Protein AF-A0A506UYC6-F1 (afdb_monomer_lite)

Foldseek 3Di:
DDDDDWDQPDDDDDPVVSVCPTPVNDDDDDADCDDPRNDDPADPDRPPPPPPPPPPVDPVVVVVVVVVVVVVVVVVVVVVVVPD

Sequence (84 aa):
MSGYQHKKGKIKDNALEALLHDSLFKTRVEVNVKGKGSYRRKDKHCKKAGWEASGKADFTTGFLLSSEAIKTAGKSVALFASAY

Radius of gyration: 39.23 Å; chains: 1; bounding box: 49×48×111 Å

InterPro domains:
  IPR005589 Alternative ribosome-rescue factor A [PF03889] (4-45)

Structure (mmCIF, N/CA/C/O backbone):
data_AF-A0A506UYC6-F1
#
_entry.id   AF-A0A506UYC6-F1
#
loop_
_atom_site.group_PDB
_atom_site.id
_atom_site.type_symbol
_atom_site.label_atom_id
_atom_site.label_alt_id
_atom_site.label_comp_id
_atom_site.label_asym_id
_atom_site.label_entity_id
_atom_site.label_seq_id
_atom_site.pdbx_PDB_ins_code
_atom_site.Cartn_x
_atom_site.Cartn_y
_atom_site.Cartn_z
_atom_site.occupancy
_atom_site.B_iso_or_equiv
_atom_site.auth_seq_id
_atom_site.auth_comp_id
_atom_site.auth_asym_id
_atom_site.auth_atom_id
_atom_site.pdbx_PDB_model_num
ATOM 1 N N . MET A 1 1 ? -18.795 -15.810 8.212 1.00 71.62 1 MET A N 1
ATOM 2 C CA . MET A 1 1 ? -17.699 -14.903 7.796 1.00 71.62 1 MET A CA 1
ATOM 3 C C . MET A 1 1 ? -16.622 -14.880 8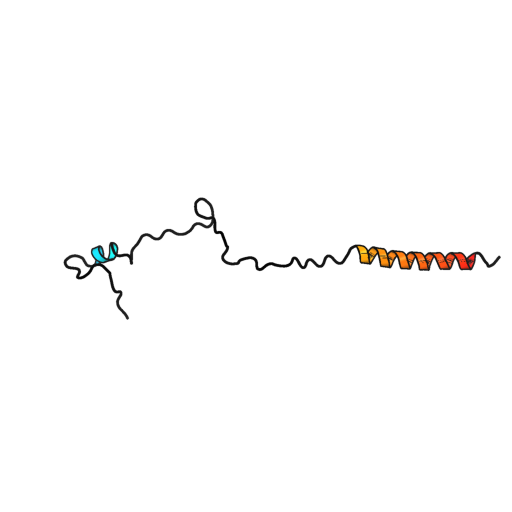.871 1.00 71.62 1 MET A C 1
ATOM 5 O O . MET A 1 1 ? -16.983 -14.800 10.037 1.00 71.62 1 MET A O 1
ATOM 9 N N . SER A 1 2 ? -15.337 -14.921 8.506 1.00 89.56 2 SER A N 1
ATOM 10 C CA . SER A 1 2 ? -14.239 -14.622 9.441 1.00 89.56 2 SER A CA 1
ATOM 11 C C . SER A 1 2 ? -13.981 -13.112 9.501 1.00 89.56 2 SER A C 1
ATOM 13 O O . SER A 1 2 ? -13.997 -12.451 8.462 1.00 89.56 2 SER A O 1
ATOM 15 N N . GLY A 1 3 ? -13.724 -12.569 10.693 1.00 89.69 3 GLY A N 1
ATOM 16 C CA . GLY A 1 3 ? -13.341 -11.165 10.879 1.00 89.69 3 GLY A CA 1
ATOM 17 C C . GLY A 1 3 ? -11.866 -10.900 10.554 1.00 89.69 3 GLY A C 1
ATOM 18 O O . GLY A 1 3 ? -11.034 -11.801 10.629 1.00 89.69 3 GLY A O 1
ATOM 19 N N . TYR A 1 4 ? -11.540 -9.657 10.199 1.00 94.69 4 TYR A N 1
ATOM 20 C CA . TYR A 1 4 ? -10.161 -9.206 9.987 1.00 94.69 4 TYR A CA 1
ATOM 21 C C . TYR A 1 4 ? -9.508 -8.774 11.312 1.00 94.69 4 TYR A C 1
ATOM 23 O O . TYR A 1 4 ? -10.103 -8.018 12.079 1.00 94.69 4 TYR A O 1
ATOM 31 N N . GLN A 1 5 ? -8.272 -9.217 11.567 1.00 94.19 5 GLN A N 1
ATOM 32 C CA . GLN A 1 5 ? -7.505 -8.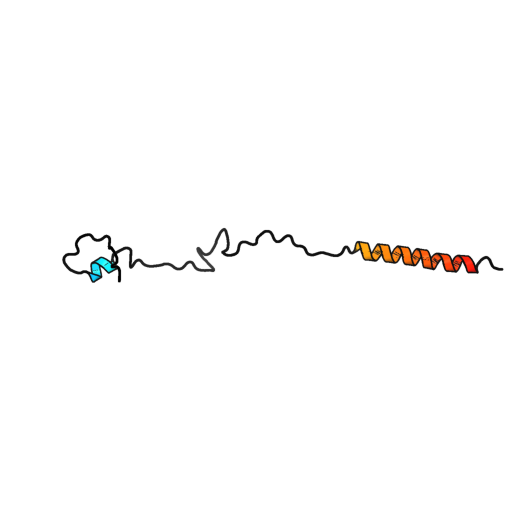861 12.766 1.00 94.19 5 GLN A CA 1
ATOM 33 C C . GLN A 1 5 ? -6.611 -7.637 12.503 1.00 94.19 5 GLN A C 1
ATOM 35 O O . GLN A 1 5 ? -5.591 -7.732 11.820 1.00 94.19 5 GLN A O 1
ATOM 40 N N . HIS A 1 6 ? -6.981 -6.488 13.069 1.00 94.44 6 HIS A N 1
ATOM 41 C CA . HIS A 1 6 ? -6.235 -5.231 12.938 1.00 94.44 6 HIS A CA 1
ATOM 42 C C . HIS A 1 6 ? -5.084 -5.106 13.949 1.00 94.44 6 HIS A C 1
ATOM 44 O O . HIS A 1 6 ? -5.077 -5.740 15.005 1.00 94.44 6 HIS A O 1
ATOM 50 N N . LYS A 1 7 ? -4.111 -4.230 13.655 1.00 93.94 7 LYS A N 1
ATOM 51 C CA . LYS A 1 7 ? -2.888 -4.053 14.473 1.00 93.94 7 LYS A CA 1
ATOM 52 C C . LYS A 1 7 ? -2.945 -2.919 15.504 1.00 93.94 7 LYS A C 1
ATOM 54 O O . LYS A 1 7 ? -1.979 -2.698 16.224 1.00 93.94 7 LYS A O 1
ATOM 59 N N . LYS A 1 8 ? -4.060 -2.191 15.595 1.00 92.38 8 LYS A N 1
ATOM 60 C CA . LYS A 1 8 ? -4.213 -1.002 16.461 1.00 92.38 8 LYS A CA 1
ATOM 61 C C . LYS A 1 8 ? -4.426 -1.296 17.958 1.00 92.38 8 LYS A C 1
ATOM 63 O O . LYS A 1 8 ? -4.591 -0.362 18.733 1.00 92.38 8 LYS A O 1
ATOM 68 N N . GLY A 1 9 ? -4.419 -2.565 18.380 1.00 93.19 9 GLY A N 1
ATOM 69 C CA . GLY A 1 9 ? -4.757 -2.951 19.756 1.00 93.19 9 GLY A CA 1
ATOM 70 C C . GLY A 1 9 ? -6.244 -2.736 20.058 1.00 93.19 9 GLY A C 1
ATOM 71 O O . GLY A 1 9 ? -7.069 -2.823 19.155 1.00 93.19 9 GLY A O 1
ATOM 72 N N . LYS A 1 10 ? -6.605 -2.460 21.318 1.00 94.19 10 LYS A N 1
ATOM 73 C CA . LYS A 1 10 ? -7.996 -2.146 21.691 1.00 94.19 10 LYS A CA 1
ATOM 74 C C . LYS A 1 10 ? -8.351 -0.735 21.215 1.00 94.19 10 LYS A C 1
ATOM 76 O O . LYS A 1 10 ? -7.775 0.233 21.707 1.00 94.19 10 LYS A O 1
ATOM 81 N N . ILE A 1 11 ? -9.293 -0.625 20.283 1.00 94.75 11 ILE A N 1
ATOM 82 C CA . ILE A 1 11 ? -9.792 0.669 19.806 1.00 94.75 11 ILE A CA 1
ATOM 83 C C . ILE A 1 11 ? -10.756 1.232 20.856 1.00 94.75 11 ILE A C 1
ATOM 85 O O . ILE A 1 11 ? -11.629 0.505 21.323 1.00 94.75 11 ILE A O 1
ATOM 89 N N . LYS A 1 12 ? -10.562 2.492 21.260 1.00 93.81 12 LYS A N 1
ATOM 90 C CA . LYS A 1 12 ? -11.358 3.147 22.312 1.00 93.81 12 LYS A CA 1
ATOM 91 C C . LYS A 1 12 ? -12.43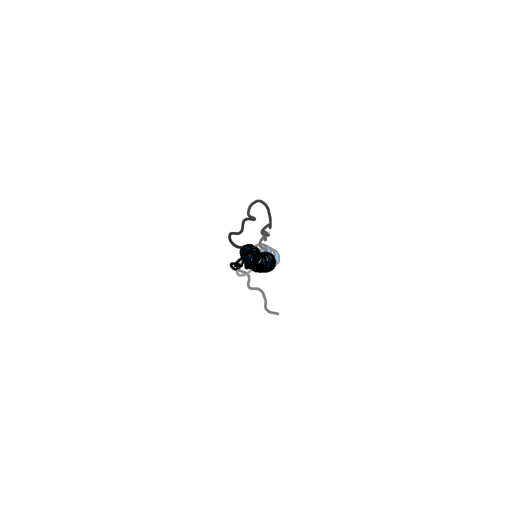4 4.062 21.736 1.00 93.81 12 LYS A C 1
ATOM 93 O O . LYS A 1 12 ? -13.595 3.903 22.083 1.00 93.81 12 LYS A O 1
ATOM 98 N N . ASP A 1 13 ? -12.034 4.960 20.837 1.00 92.81 13 ASP A N 1
ATOM 99 C CA . ASP A 1 13 ? -12.901 6.042 20.368 1.00 92.81 13 ASP A CA 1
ATOM 100 C C . ASP A 1 13 ? -13.542 5.695 19.015 1.00 92.81 13 ASP A C 1
ATOM 102 O O . ASP A 1 13 ? -14.677 5.227 18.962 1.00 92.81 13 ASP A O 1
ATOM 106 N N . ASN A 1 14 ? -12.806 5.860 17.907 1.00 95.00 14 ASN A N 1
ATOM 107 C CA . ASN A 1 14 ? -13.324 5.636 16.556 1.00 95.00 14 ASN A CA 1
ATOM 108 C C . ASN A 1 14 ? -12.705 4.398 15.883 1.00 95.00 14 ASN A C 1
ATOM 110 O O . ASN A 1 14 ? -11.515 4.358 15.557 1.00 95.00 14 ASN A O 1
ATOM 114 N N . ALA A 1 15 ? -13.548 3.393 15.623 1.00 93.00 15 ALA A N 1
ATOM 115 C CA . ALA A 1 15 ? -13.163 2.166 14.928 1.00 93.00 15 ALA A CA 1
ATOM 116 C C . ALA A 1 15 ? -12.771 2.392 13.462 1.00 93.00 15 ALA A C 1
ATOM 118 O O . ALA A 1 15 ? -11.805 1.792 12.988 1.00 93.00 15 ALA A O 1
ATOM 119 N N . LEU A 1 16 ? -13.484 3.260 12.743 1.00 93.75 16 LEU A N 1
ATOM 120 C CA . LEU A 1 16 ? -13.246 3.486 11.318 1.00 93.75 16 LEU A CA 1
ATOM 121 C C . LEU A 1 16 ? -11.939 4.238 11.078 1.00 93.75 16 LEU A C 1
ATOM 123 O O . LEU A 1 16 ? -11.151 3.813 10.240 1.00 93.75 16 LEU A O 1
ATOM 127 N N . GLU A 1 17 ? -11.667 5.296 11.840 1.00 94.81 17 GLU A N 1
ATOM 128 C CA . GLU A 1 17 ? -10.399 6.036 11.748 1.00 94.81 17 GLU A CA 1
ATOM 129 C C . GLU A 1 17 ? -9.200 5.160 12.116 1.00 94.81 17 GLU A C 1
ATOM 131 O O . GLU A 1 17 ? -8.174 5.170 11.428 1.00 94.81 17 GLU A O 1
ATOM 136 N N . ALA A 1 18 ? -9.333 4.341 13.164 1.00 95.75 18 ALA A N 1
ATOM 137 C CA . ALA A 1 18 ? -8.284 3.406 13.545 1.00 95.75 18 ALA A CA 1
ATOM 138 C C . ALA A 1 18 ? -7.974 2.419 12.409 1.00 95.75 18 ALA A C 1
ATOM 140 O O . ALA A 1 18 ? -6.799 2.170 12.117 1.00 95.75 18 ALA A O 1
ATOM 141 N N . LEU A 1 19 ? -9.009 1.887 11.752 1.00 94.75 19 LEU A N 1
ATOM 142 C CA . LEU A 1 19 ? -8.848 0.994 10.607 1.00 94.75 19 LEU A CA 1
ATOM 143 C C . LEU A 1 19 ? -8.292 1.723 9.385 1.00 94.75 19 LEU A C 1
ATOM 145 O O . LEU A 1 19 ? -7.411 1.177 8.727 1.00 94.75 19 LEU A O 1
ATOM 149 N N . LEU A 1 20 ? -8.732 2.94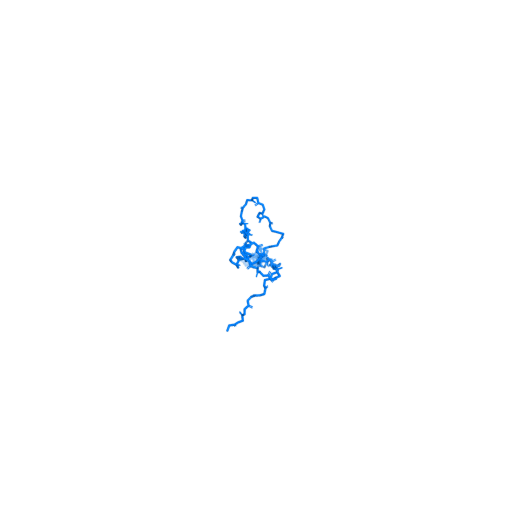8 9.105 1.00 94.81 20 LEU A N 1
ATOM 150 C CA . LEU A 1 20 ? -8.245 3.761 7.988 1.00 94.81 20 LEU A CA 1
ATOM 151 C C . LEU A 1 20 ? -6.727 3.964 8.058 1.00 94.81 20 LEU A C 1
ATOM 153 O O . LEU A 1 20 ? -6.040 3.885 7.044 1.00 94.81 20 LEU A O 1
ATOM 157 N N . HIS A 1 21 ? -6.189 4.153 9.263 1.00 94.56 21 HIS A N 1
ATOM 158 C CA . HIS A 1 21 ? -4.748 4.251 9.492 1.00 94.56 21 HIS A CA 1
ATOM 159 C C . HIS A 1 21 ? -4.049 2.896 9.717 1.00 94.56 21 HIS A C 1
ATOM 161 O O . HIS A 1 21 ? -2.876 2.872 10.109 1.00 94.56 21 HIS A O 1
ATOM 167 N N . ASP A 1 22 ? -4.740 1.767 9.552 1.00 94.50 22 ASP A N 1
ATOM 168 C CA . ASP A 1 22 ? -4.149 0.427 9.573 1.00 94.50 22 ASP A CA 1
ATOM 169 C C . ASP A 1 22 ? -3.595 0.040 8.191 1.00 94.50 22 ASP A C 1
ATOM 171 O O . ASP A 1 22 ? -3.989 0.555 7.147 1.00 94.50 22 ASP A O 1
ATOM 175 N N . SER A 1 23 ? -2.685 -0.934 8.173 1.00 94.06 23 SER A N 1
ATOM 176 C CA . SER A 1 23 ? -2.066 -1.457 6.948 1.00 94.06 23 SER A CA 1
ATOM 177 C C . SER A 1 23 ? -3.060 -2.037 5.933 1.00 94.06 23 SER A C 1
ATOM 179 O O . SER A 1 23 ? -2.711 -2.177 4.756 1.00 94.06 23 SER A O 1
ATOM 181 N N . LEU A 1 24 ? -4.285 -2.343 6.375 1.00 94.88 24 LEU A N 1
ATOM 182 C CA . LEU A 1 24 ? -5.385 -2.772 5.519 1.00 94.88 24 LEU A CA 1
ATOM 183 C C . LEU A 1 24 ? -5.706 -1.725 4.442 1.00 94.88 24 LEU A C 1
ATOM 185 O O . LEU A 1 24 ? -5.830 -2.076 3.267 1.00 94.88 24 LEU A O 1
ATOM 189 N N . PHE A 1 25 ? -5.768 -0.448 4.830 1.00 95.75 25 PHE A N 1
ATOM 190 C CA . PHE A 1 25 ? -6.148 0.672 3.966 1.00 95.75 25 PHE A CA 1
ATOM 191 C C . PHE A 1 25 ? -4.952 1.556 3.599 1.00 95.75 25 PHE A C 1
ATOM 193 O O . PHE A 1 25 ? -5.017 2.781 3.610 1.00 95.75 25 PHE A O 1
ATOM 200 N N . LYS A 1 26 ? -3.831 0.931 3.230 1.00 95.44 26 LYS A N 1
ATOM 201 C CA . LYS A 1 26 ? -2.678 1.670 2.706 1.00 95.44 26 LYS A CA 1
ATOM 202 C C . LYS A 1 26 ? -2.883 2.093 1.253 1.00 95.44 26 LYS A C 1
ATOM 204 O O . LYS A 1 26 ? -3.432 1.337 0.446 1.00 95.44 26 LYS A O 1
ATOM 209 N N . THR A 1 27 ? -2.312 3.238 0.895 1.00 96.69 27 THR A N 1
ATOM 210 C CA . THR A 1 27 ? -2.184 3.656 -0.503 1.00 96.69 27 THR A CA 1
ATOM 211 C C . THR A 1 27 ? -1.454 2.582 -1.300 1.00 96.69 27 THR A C 1
ATOM 213 O O . THR A 1 27 ? -0.366 2.129 -0.928 1.00 96.69 27 THR A O 1
ATOM 216 N N . ARG A 1 28 ? -2.062 2.156 -2.406 1.00 96.19 28 ARG A N 1
ATOM 217 C CA . ARG A 1 28 ? -1.461 1.204 -3.338 1.00 96.19 28 ARG A CA 1
ATOM 218 C C . ARG A 1 28 ? -0.944 1.970 -4.541 1.00 96.19 28 ARG A C 1
ATOM 220 O O . ARG A 1 28 ? -1.671 2.763 -5.124 1.00 96.19 28 ARG A O 1
ATOM 227 N N . VAL A 1 29 ? 0.307 1.714 -4.898 1.00 94.94 29 VAL A N 1
ATOM 228 C CA . VAL A 1 29 ? 0.921 2.264 -6.104 1.00 94.94 29 VAL A CA 1
ATOM 229 C C . VAL A 1 29 ? 0.967 1.151 -7.136 1.00 94.94 29 VAL A C 1
ATOM 231 O O . VAL A 1 29 ? 1.554 0.097 -6.888 1.00 94.94 29 VAL A O 1
ATOM 234 N N . GLU A 1 30 ? 0.310 1.367 -8.270 1.00 93.56 30 GLU A N 1
ATOM 235 C CA . GLU A 1 30 ? 0.382 0.446 -9.396 1.00 93.56 30 GLU A CA 1
ATOM 236 C C . GLU A 1 30 ? 1.734 0.582 -10.104 1.00 93.56 30 GLU A C 1
ATOM 238 O O . GLU A 1 30 ? 2.249 1.683 -10.304 1.00 93.56 30 GLU A O 1
ATOM 243 N N . VAL A 1 31 ? 2.318 -0.552 -10.493 1.00 93.69 31 VAL A N 1
ATOM 244 C CA . VAL A 1 31 ? 3.546 -0.556 -11.289 1.00 93.69 31 VAL A CA 1
ATOM 245 C C . VAL A 1 31 ? 3.180 -0.294 -12.744 1.00 93.69 31 VAL A C 1
ATOM 247 O O . VAL A 1 31 ? 2.642 -1.170 -13.424 1.00 93.69 31 VAL A O 1
ATOM 250 N N . ASN A 1 32 ? 3.529 0.893 -13.229 1.00 92.44 32 ASN A N 1
ATOM 251 C CA . ASN A 1 32 ? 3.377 1.278 -14.624 1.00 92.44 32 ASN A CA 1
ATOM 252 C C . ASN A 1 32 ? 4.137 0.337 -15.576 1.00 92.44 32 ASN A C 1
ATOM 254 O O . ASN A 1 32 ? 5.212 -0.183 -15.275 1.00 92.44 32 ASN A O 1
ATOM 258 N N . VAL A 1 33 ? 3.582 0.146 -16.773 1.00 93.25 33 VAL A N 1
ATOM 259 C CA . VAL A 1 33 ? 4.196 -0.683 -17.826 1.00 93.25 33 VAL A CA 1
ATOM 260 C C . VAL A 1 33 ? 5.301 0.072 -18.575 1.00 93.25 33 VAL A C 1
ATOM 262 O O . VAL A 1 33 ? 6.241 -0.541 -19.076 1.00 93.25 33 VAL A O 1
ATOM 265 N N . LYS A 1 34 ? 5.238 1.409 -18.620 1.00 94.25 34 LYS A N 1
ATOM 266 C CA . LYS A 1 34 ? 6.198 2.260 -19.337 1.00 94.25 34 LYS A CA 1
ATOM 267 C C . LYS A 1 34 ? 6.552 3.515 -18.534 1.00 94.25 34 LYS A C 1
ATOM 269 O O . LYS A 1 34 ? 5.700 4.063 -17.838 1.00 94.25 34 LYS A O 1
ATOM 274 N N . GLY A 1 35 ? 7.788 3.993 -18.684 1.00 96.19 35 GLY A N 1
ATOM 275 C CA . GLY A 1 35 ? 8.284 5.238 -18.090 1.00 96.19 35 GLY A CA 1
ATOM 276 C C . GLY A 1 35 ? 9.179 5.012 -16.868 1.00 96.19 35 GLY A C 1
ATOM 277 O O . GLY A 1 35 ? 9.893 4.014 -16.773 1.00 96.19 35 GLY A O 1
ATOM 278 N N . LYS A 1 36 ? 9.171 5.959 -15.921 1.00 95.12 36 LYS A N 1
ATOM 279 C CA . LYS A 1 36 ? 9.981 5.858 -14.696 1.00 95.12 36 LYS A CA 1
ATOM 280 C C . LYS A 1 36 ? 9.507 4.678 -13.850 1.00 95.12 36 LYS A C 1
ATOM 282 O O . LYS A 1 36 ? 8.318 4.564 -13.581 1.00 95.12 36 LYS A O 1
ATOM 287 N N . GLY A 1 37 ? 10.442 3.832 -13.420 1.00 94.56 37 GLY A N 1
ATOM 288 C CA . GLY A 1 37 ? 10.146 2.682 -12.560 1.00 94.56 37 GLY A CA 1
ATOM 289 C C . GLY A 1 37 ? 9.503 1.487 -13.271 1.00 94.56 37 GLY A C 1
ATOM 290 O O . GLY A 1 37 ? 9.205 0.499 -12.609 1.00 94.56 37 GLY A O 1
ATOM 291 N N . SER A 1 38 ? 9.335 1.532 -14.599 1.00 94.56 38 SER A N 1
ATOM 292 C CA . SER A 1 38 ? 8.678 0.449 -15.339 1.00 94.56 38 SER A CA 1
ATOM 293 C C . SER A 1 38 ? 9.607 -0.699 -15.745 1.00 94.56 38 SER A C 1
ATOM 295 O O . SER A 1 38 ? 9.130 -1.741 -16.191 1.00 94.56 38 SER A O 1
ATOM 297 N N . TYR A 1 39 ? 10.931 -0.525 -15.639 1.00 93.69 39 TYR A N 1
ATOM 298 C CA . TYR A 1 39 ? 11.901 -1.548 -16.037 1.00 93.69 39 TYR A CA 1
ATOM 299 C C . TYR A 1 39 ? 11.798 -2.790 -15.144 1.00 93.69 39 TYR A C 1
ATOM 301 O O . TYR A 1 39 ? 11.914 -2.708 -13.920 1.00 93.69 39 TYR A O 1
ATOM 309 N N . ARG A 1 40 ? 11.630 -3.959 -15.769 1.00 92.81 40 ARG A N 1
ATOM 310 C CA . ARG A 1 40 ? 11.595 -5.267 -15.107 1.00 92.81 40 ARG A CA 1
ATOM 311 C C . ARG A 1 40 ? 12.730 -6.119 -15.660 1.00 92.81 40 ARG A C 1
ATOM 313 O O . ARG A 1 40 ? 12.849 -6.286 -16.864 1.00 92.81 40 ARG A O 1
ATOM 320 N N . ARG A 1 41 ? 13.554 -6.697 -14.777 1.00 93.31 41 ARG A N 1
ATOM 321 C CA . ARG A 1 41 ? 14.671 -7.576 -15.189 1.00 93.31 41 ARG A CA 1
ATOM 322 C C . ARG A 1 41 ? 14.182 -8.825 -15.937 1.00 93.31 41 ARG A C 1
ATOM 324 O O . ARG A 1 41 ? 14.904 -9.375 -16.758 1.00 93.31 41 ARG A O 1
ATOM 331 N N . LYS A 1 42 ? 12.991 -9.313 -15.588 1.00 90.12 42 LYS A N 1
ATOM 332 C CA . LYS A 1 42 ? 12.347 -10.473 -16.204 1.00 90.12 42 LYS A CA 1
ATOM 333 C C . LYS A 1 42 ? 10.878 -10.146 -16.429 1.00 90.12 42 LYS A C 1
ATOM 335 O O . LYS A 1 42 ? 10.209 -9.688 -15.501 1.00 90.12 42 LYS A O 1
ATOM 340 N N . ASP A 1 43 ? 10.395 -10.415 -17.632 1.00 88.50 43 ASP A N 1
ATOM 341 C CA . ASP A 1 43 ? 8.977 -10.298 -17.955 1.00 88.50 43 ASP A CA 1
ATOM 342 C C . ASP A 1 43 ? 8.176 -11.488 -17.416 1.00 88.50 43 ASP A C 1
ATOM 344 O O . ASP A 1 43 ? 8.729 -12.544 -17.098 1.00 88.50 43 ASP A O 1
ATOM 348 N N . LYS A 1 44 ? 6.845 -11.326 -17.334 1.00 89.38 44 LYS A N 1
ATOM 349 C CA . LYS A 1 44 ? 5.912 -12.378 -16.880 1.00 89.38 44 LYS A CA 1
ATOM 350 C C . LYS A 1 44 ? 6.094 -13.675 -17.674 1.00 89.38 44 LYS A C 1
ATOM 352 O O . LYS A 1 44 ? 6.067 -14.762 -17.107 1.00 89.38 44 LYS A O 1
ATOM 357 N N . HIS A 1 45 ? 6.283 -13.541 -18.983 1.00 87.12 45 HIS A N 1
ATOM 358 C CA . HIS A 1 45 ? 6.597 -14.640 -19.882 1.00 87.12 45 HIS A CA 1
ATOM 359 C C . HIS A 1 45 ? 8.038 -14.463 -20.342 1.00 87.12 45 HIS A C 1
ATOM 361 O O . HIS A 1 45 ? 8.307 -13.827 -21.357 1.00 87.12 45 HIS A O 1
ATOM 367 N N . CYS A 1 46 ? 8.975 -14.995 -19.557 1.00 77.56 46 CYS A N 1
ATOM 368 C CA . CYS A 1 46 ? 10.355 -15.115 -20.003 1.00 77.56 46 CYS A CA 1
ATOM 369 C C . CYS A 1 46 ? 10.346 -15.897 -21.320 1.00 77.56 46 CYS A C 1
ATOM 371 O O . CYS A 1 46 ? 9.751 -16.978 -21.375 1.00 77.56 46 CYS A O 1
ATOM 373 N N . LYS A 1 47 ? 10.985 -15.367 -22.371 1.00 71.81 47 LYS A N 1
ATOM 374 C CA . LYS A 1 47 ? 11.280 -16.166 -23.558 1.00 71.81 47 LYS A CA 1
ATOM 375 C C . LYS A 1 47 ? 12.137 -17.335 -23.066 1.00 71.81 47 LYS A C 1
ATOM 377 O O . LYS A 1 47 ? 13.332 -17.169 -22.835 1.00 71.81 47 LYS A O 1
ATOM 382 N N . LYS A 1 48 ? 11.526 -18.510 -22.843 1.00 68.44 48 LYS A N 1
ATOM 383 C CA . LYS A 1 48 ? 12.271 -19.776 -22.873 1.00 68.44 48 LYS A CA 1
ATOM 384 C C . LYS A 1 48 ? 13.108 -19.688 -24.134 1.00 68.44 48 LYS A C 1
ATOM 386 O O . LYS A 1 48 ? 12.550 -19.256 -25.138 1.00 68.44 48 LYS A O 1
ATOM 391 N N . ALA A 1 49 ? 14.399 -19.998 -24.039 1.00 62.31 49 ALA A N 1
ATOM 392 C CA . ALA A 1 49 ? 15.311 -20.020 -25.170 1.00 62.31 49 ALA A CA 1
ATOM 393 C C . ALA A 1 49 ? 14.627 -20.752 -26.330 1.00 62.31 49 ALA A C 1
ATOM 395 O O . ALA A 1 49 ? 14.588 -21.977 -26.380 1.00 62.31 49 ALA A O 1
ATOM 396 N N . GLY A 1 50 ? 13.981 -19.977 -27.196 1.00 55.41 50 GLY A N 1
ATOM 397 C CA . GLY A 1 50 ? 13.445 -20.441 -28.443 1.00 55.41 50 GLY A CA 1
ATOM 398 C C . GLY A 1 50 ? 14.686 -20.514 -29.277 1.00 55.41 50 GLY A C 1
ATOM 399 O O . GLY A 1 50 ? 15.132 -19.490 -29.786 1.00 55.41 50 GLY A O 1
ATOM 400 N N . TRP A 1 51 ? 15.299 -21.695 -29.304 1.00 58.69 51 TRP A N 1
ATOM 401 C CA . TRP A 1 51 ? 16.111 -22.065 -30.440 1.00 58.69 51 TRP A CA 1
ATOM 402 C C . TRP A 1 51 ? 15.313 -21.643 -31.661 1.00 58.69 51 TRP A C 1
ATOM 404 O O . TRP A 1 51 ? 14.192 -22.112 -31.869 1.00 58.69 51 TRP A O 1
ATOM 414 N N . GLU A 1 52 ? 15.847 -20.657 -32.372 1.00 56.28 52 GLU A N 1
ATOM 415 C CA . GLU A 1 52 ? 15.390 -20.279 -33.690 1.00 56.28 52 GLU A CA 1
ATOM 416 C C . GLU A 1 52 ? 15.585 -21.516 -34.562 1.00 56.28 52 GLU A C 1
ATOM 418 O O . GLU A 1 52 ? 16.575 -21.671 -35.265 1.00 56.28 52 GLU A O 1
ATOM 423 N N . ALA A 1 53 ? 14.635 -22.444 -34.503 1.00 52.97 53 ALA A N 1
ATOM 424 C CA . ALA A 1 53 ? 14.466 -23.480 -35.497 1.00 52.97 53 ALA A CA 1
ATOM 425 C C . ALA A 1 53 ? 13.823 -22.825 -36.724 1.00 52.97 53 ALA A C 1
ATOM 427 O O . ALA A 1 53 ? 12.778 -23.253 -37.207 1.00 52.97 53 ALA A O 1
ATOM 428 N N . SER A 1 54 ? 14.437 -21.756 -37.240 1.00 56.31 54 SER A N 1
ATOM 429 C CA . SER A 1 54 ? 14.293 -21.492 -38.657 1.00 56.31 54 SER A CA 1
ATOM 430 C C . SER A 1 54 ? 15.156 -22.548 -39.330 1.00 56.31 54 SER A C 1
ATOM 432 O O . SER A 1 54 ? 16.365 -22.375 -39.483 1.00 56.31 54 SER A O 1
ATOM 434 N N . GLY A 1 55 ? 14.529 -23.675 -39.667 1.00 55.41 55 GLY A N 1
ATOM 435 C CA . GLY A 1 55 ? 15.038 -24.603 -40.662 1.00 55.41 55 GLY A CA 1
ATOM 436 C C . GLY A 1 55 ? 15.176 -23.838 -41.968 1.00 55.41 55 GLY A C 1
ATOM 437 O O . GLY A 1 55 ? 14.275 -23.831 -42.805 1.00 55.41 55 GLY A O 1
ATOM 438 N N . LYS A 1 56 ? 16.283 -23.113 -42.114 1.00 56.91 56 LYS A N 1
ATOM 439 C CA . LYS A 1 56 ? 16.712 -22.594 -43.396 1.00 56.91 56 LYS A CA 1
ATOM 440 C C . LYS A 1 56 ? 17.228 -23.825 -44.121 1.00 56.91 56 LYS A C 1
ATOM 442 O O . LYS A 1 56 ? 18.385 -24.182 -43.958 1.00 56.91 56 LYS A O 1
ATOM 447 N N . ALA A 1 57 ? 16.323 -24.520 -44.814 1.00 53.88 57 ALA A N 1
ATOM 448 C CA . ALA A 1 57 ? 16.700 -25.582 -45.728 1.00 53.88 57 ALA A CA 1
ATOM 449 C C . ALA A 1 57 ? 17.835 -25.034 -46.587 1.00 53.88 57 ALA A C 1
ATOM 451 O O . ALA A 1 57 ? 17.710 -23.967 -47.202 1.00 53.88 57 ALA A O 1
ATOM 452 N N . ASP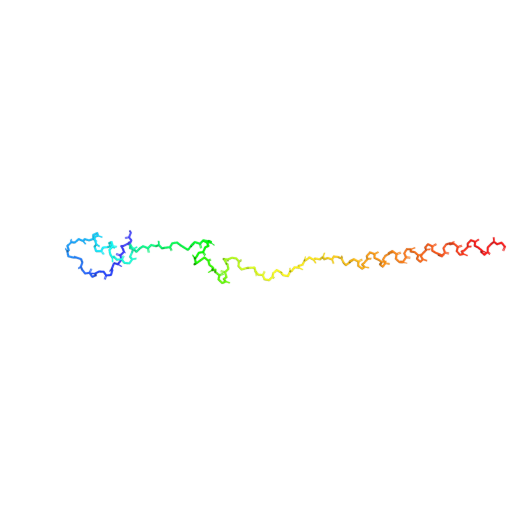 A 1 58 ? 18.969 -25.707 -46.480 1.00 53.34 58 ASP A N 1
ATOM 453 C CA . ASP A 1 58 ? 20.246 -25.218 -46.929 1.00 53.34 58 ASP A CA 1
ATOM 454 C C . ASP A 1 58 ? 20.152 -24.863 -48.412 1.00 53.34 58 ASP A C 1
ATOM 456 O O . ASP A 1 58 ? 19.857 -25.714 -49.254 1.00 53.34 58 ASP A O 1
ATOM 460 N N . PHE A 1 59 ? 20.441 -23.603 -48.744 1.00 52.31 59 PHE A N 1
ATOM 461 C CA . PHE A 1 59 ? 20.603 -23.125 -50.124 1.00 52.31 59 PHE A CA 1
ATOM 462 C C . PHE A 1 59 ? 21.581 -24.010 -50.932 1.00 52.31 59 PHE A C 1
ATOM 464 O O . PHE A 1 59 ? 21.551 -24.040 -52.160 1.00 52.31 59 PHE A O 1
ATOM 471 N N . THR A 1 60 ? 22.419 -24.786 -50.240 1.00 54.78 60 THR A N 1
ATOM 472 C CA . THR A 1 60 ? 23.391 -25.721 -50.805 1.00 54.78 60 THR A CA 1
ATOM 473 C C . THR A 1 60 ? 22.758 -26.976 -51.417 1.00 54.78 60 THR A C 1
ATOM 475 O O . THR A 1 60 ? 23.329 -27.533 -52.356 1.00 54.78 60 THR A O 1
ATOM 478 N N . THR A 1 61 ? 21.569 -27.401 -50.971 1.00 56.97 61 THR A N 1
ATOM 479 C CA . THR A 1 61 ? 20.900 -28.602 -51.515 1.00 56.97 61 THR A CA 1
ATOM 480 C C . THR A 1 61 ? 20.384 -28.390 -52.941 1.00 56.97 61 THR A C 1
ATOM 482 O O . THR A 1 61 ? 20.427 -29.313 -53.753 1.00 56.97 61 THR A O 1
ATOM 485 N N . GLY A 1 62 ? 19.990 -27.161 -53.294 1.00 58.12 62 GLY A N 1
ATOM 486 C CA . GLY A 1 62 ? 19.557 -26.820 -54.655 1.00 58.12 62 GLY A CA 1
ATOM 487 C C . GLY A 1 62 ? 20.703 -26.782 -55.677 1.00 58.12 62 GLY A C 1
ATOM 488 O O . GLY A 1 62 ? 20.521 -27.159 -56.837 1.00 58.12 62 GLY A O 1
ATOM 489 N N . PHE A 1 63 ? 21.911 -26.384 -55.260 1.00 55.19 63 PHE A N 1
ATOM 490 C CA . PHE A 1 63 ? 23.073 -26.314 -56.155 1.00 55.19 63 PHE A CA 1
ATOM 491 C C . PHE A 1 63 ? 23.601 -27.708 -56.529 1.00 55.19 63 PHE A C 1
ATOM 493 O O . PHE A 1 63 ? 23.959 -27.953 -57.683 1.00 55.19 63 PHE A O 1
ATOM 500 N N . LEU A 1 64 ? 23.592 -28.650 -55.579 1.00 58.41 64 LEU A N 1
ATOM 501 C CA . LEU A 1 64 ? 24.078 -30.012 -55.810 1.00 58.41 64 LEU A CA 1
ATOM 502 C C . LEU A 1 64 ? 23.197 -30.782 -56.801 1.00 58.41 64 LEU A C 1
ATOM 504 O O . LEU A 1 64 ? 23.737 -31.370 -57.741 1.00 58.41 64 LEU A O 1
ATOM 508 N N . LEU A 1 65 ? 21.868 -30.679 -56.671 1.00 58.44 65 LEU A N 1
ATOM 509 C CA . LEU A 1 65 ? 20.918 -31.329 -57.584 1.00 58.44 65 LEU A CA 1
ATOM 510 C C . LEU A 1 65 ? 21.067 -30.816 -59.031 1.00 58.44 65 LEU A C 1
ATOM 512 O O . LEU A 1 65 ? 20.999 -31.577 -59.995 1.00 58.44 65 LEU A O 1
ATOM 516 N N . SER A 1 66 ? 21.357 -29.521 -59.179 1.00 56.84 66 SER A N 1
ATOM 517 C CA . SER A 1 66 ? 21.594 -28.878 -60.478 1.00 56.84 66 SER A CA 1
ATOM 518 C C . SER A 1 66 ? 22.895 -29.357 -61.138 1.00 56.84 66 SER A C 1
ATOM 520 O O . SER A 1 66 ? 22.963 -29.503 -62.358 1.00 56.84 66 SER A O 1
ATOM 522 N N . SER A 1 67 ? 23.933 -29.643 -60.344 1.00 58.66 67 SER A N 1
ATOM 523 C CA . SER A 1 67 ? 25.227 -30.114 -60.860 1.00 58.66 67 SER A CA 1
ATOM 524 C C . SER A 1 67 ? 25.168 -31.538 -61.427 1.00 58.66 67 SER A C 1
ATOM 526 O O . SER A 1 67 ? 25.854 -31.848 -62.405 1.00 58.66 67 SER A O 1
ATOM 528 N N . GLU A 1 68 ? 24.334 -32.405 -60.849 1.00 60.03 68 GLU A N 1
ATOM 529 C CA . GLU A 1 68 ? 24.145 -33.777 -61.328 1.00 60.03 68 GLU A CA 1
ATOM 530 C C . GLU A 1 68 ? 23.353 -33.812 -62.637 1.00 60.03 68 GLU A C 1
ATOM 532 O O . GLU A 1 68 ? 23.735 -34.541 -63.559 1.00 60.03 68 GLU A O 1
ATOM 537 N N . ALA A 1 69 ? 22.336 -32.952 -62.764 1.00 60.41 69 ALA A N 1
ATOM 538 C CA . ALA A 1 69 ? 21.571 -32.777 -63.998 1.00 60.41 69 ALA A CA 1
ATOM 539 C C . ALA A 1 69 ? 22.449 -32.287 -65.169 1.00 60.41 69 ALA A C 1
ATOM 541 O O . ALA A 1 69 ? 22.357 -32.806 -66.284 1.00 60.41 69 ALA A O 1
ATOM 542 N N . ILE A 1 70 ? 23.373 -31.347 -64.923 1.00 59.75 70 ILE A N 1
ATOM 543 C CA . ILE A 1 70 ? 24.304 -30.852 -65.956 1.00 59.75 70 ILE A CA 1
ATOM 544 C C . ILE A 1 70 ? 25.276 -31.960 -66.409 1.00 59.75 70 ILE A C 1
ATOM 546 O O . ILE A 1 70 ? 25.582 -32.074 -67.599 1.00 59.75 70 ILE A O 1
ATOM 550 N N . LYS A 1 71 ? 25.716 -32.840 -65.499 1.00 58.28 71 LYS A N 1
ATOM 551 C CA . LYS A 1 71 ? 26.574 -33.991 -65.842 1.00 58.28 71 LYS A CA 1
ATOM 552 C C . LYS A 1 71 ? 25.856 -35.044 -66.691 1.00 58.28 71 LYS A C 1
ATOM 554 O O . LYS A 1 71 ? 26.514 -35.727 -67.477 1.00 58.28 71 LYS A O 1
ATOM 559 N N . THR A 1 72 ? 24.541 -35.206 -66.538 1.00 55.94 72 THR A N 1
ATOM 560 C CA . THR A 1 72 ? 23.752 -36.143 -67.357 1.00 55.94 72 THR A CA 1
ATOM 561 C C . THR A 1 72 ? 23.477 -35.576 -68.750 1.00 55.94 72 THR A C 1
ATOM 563 O O . THR A 1 72 ? 23.607 -36.306 -69.731 1.00 55.94 72 THR A O 1
ATOM 566 N N . ALA A 1 73 ? 23.202 -34.272 -68.856 1.00 57.16 73 ALA A N 1
ATOM 567 C CA . ALA A 1 73 ? 22.974 -33.599 -70.137 1.00 57.16 73 ALA A CA 1
ATOM 568 C C . ALA A 1 73 ? 24.236 -33.515 -71.023 1.00 57.16 73 ALA A C 1
ATOM 570 O O . ALA A 1 73 ? 24.139 -33.621 -72.241 1.00 57.16 73 ALA A O 1
ATOM 571 N N . GLY A 1 74 ? 25.434 -33.389 -70.439 1.00 55.81 74 GLY A N 1
ATOM 572 C CA . GLY A 1 74 ? 26.685 -33.358 -71.213 1.00 55.81 74 GLY A CA 1
ATOM 573 C C . GLY A 1 74 ? 27.073 -34.697 -71.861 1.00 55.81 74 GLY A C 1
ATOM 574 O O . GLY A 1 74 ? 27.784 -34.715 -72.864 1.00 55.81 74 GLY A O 1
ATOM 575 N N . LYS A 1 75 ? 26.599 -35.830 -71.324 1.00 55.75 75 LYS A N 1
ATOM 576 C CA . LYS A 1 75 ? 26.947 -37.171 -71.832 1.00 55.75 75 LYS A CA 1
ATOM 577 C C . LYS A 1 75 ? 26.163 -37.575 -73.083 1.00 55.75 75 LYS A C 1
ATOM 579 O O . LYS A 1 75 ? 26.679 -38.360 -73.872 1.00 55.75 75 LYS A O 1
ATOM 584 N N . SER A 1 76 ? 24.958 -37.044 -73.299 1.00 50.38 76 SER A N 1
ATOM 585 C CA . SER A 1 76 ? 24.150 -37.378 -74.483 1.00 50.38 76 SER A CA 1
ATOM 586 C C . SER A 1 76 ? 24.679 -36.737 -75.772 1.00 50.38 76 SER A C 1
ATOM 588 O O . SER A 1 76 ? 24.527 -37.322 -76.840 1.00 50.38 76 SER A O 1
ATOM 590 N N . VAL A 1 77 ? 25.365 -35.590 -75.682 1.00 55.03 77 VAL A N 1
ATOM 591 C CA . VAL A 1 77 ? 25.971 -34.905 -76.842 1.00 55.03 77 VAL A CA 1
ATOM 592 C C . VAL A 1 77 ? 27.212 -35.646 -77.362 1.00 55.03 77 VAL A C 1
ATOM 594 O O . VAL A 1 77 ? 27.437 -35.696 -78.568 1.00 55.03 77 VAL A O 1
ATOM 597 N N . ALA A 1 78 ? 27.988 -36.291 -76.484 1.00 54.16 78 ALA A N 1
ATOM 598 C CA . ALA A 1 78 ? 29.198 -37.021 -76.877 1.00 54.16 78 ALA A CA 1
ATOM 599 C C . ALA A 1 78 ? 28.914 -38.320 -77.662 1.00 54.16 78 ALA A C 1
ATOM 601 O O . ALA A 1 78 ? 29.749 -38.750 -78.453 1.00 54.16 78 ALA A O 1
ATOM 602 N N . LEU A 1 79 ? 27.736 -38.933 -77.486 1.00 51.19 79 LEU A N 1
ATOM 603 C CA . LEU A 1 79 ? 27.376 -40.186 -78.167 1.00 51.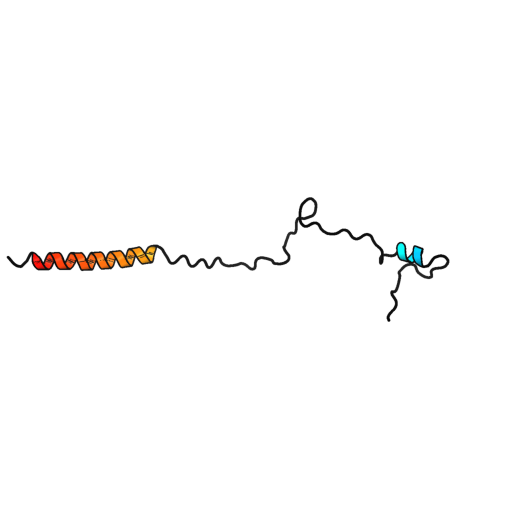19 79 LEU A CA 1
ATOM 604 C C . LEU A 1 79 ? 26.929 -39.989 -79.625 1.00 51.19 79 LEU A C 1
ATOM 606 O O . LEU A 1 79 ? 26.990 -40.937 -80.401 1.00 51.19 79 LEU A O 1
ATOM 610 N N . PHE A 1 80 ? 26.539 -38.773 -80.022 1.00 51.84 80 PHE A N 1
ATOM 611 C CA . PHE A 1 80 ? 26.155 -38.463 -81.406 1.00 51.84 80 PHE A CA 1
ATOM 612 C C . PHE A 1 80 ? 27.338 -38.070 -82.308 1.00 51.84 80 PHE A C 1
ATOM 614 O O . PHE A 1 80 ? 27.202 -38.100 -83.526 1.00 51.84 80 PHE A O 1
ATOM 621 N N . ALA A 1 81 ? 28.504 -37.740 -81.739 1.00 52.66 81 ALA A N 1
ATOM 622 C CA . ALA A 1 81 ? 29.686 -37.307 -82.496 1.00 52.66 81 ALA A CA 1
ATOM 623 C C . ALA A 1 81 ? 30.631 -38.453 -82.916 1.00 52.66 81 ALA A C 1
ATOM 625 O O . ALA A 1 81 ? 31.587 -38.214 -83.643 1.00 52.66 81 ALA A O 1
ATOM 626 N N . SER A 1 82 ? 30.373 -39.691 -82.475 1.00 48.12 82 SER A N 1
ATOM 627 C CA . SER A 1 82 ? 31.179 -40.878 -82.820 1.00 48.12 82 SER A CA 1
ATOM 628 C C . SER A 1 82 ? 30.560 -41.734 -83.936 1.00 48.12 82 SER A C 1
ATOM 630 O O . SER A 1 82 ? 31.005 -42.859 -84.161 1.00 48.12 82 SER A O 1
ATOM 632 N N . ALA A 1 83 ? 29.520 -41.232 -84.603 1.00 55.47 83 ALA A N 1
ATOM 633 C CA . ALA A 1 83 ? 28.823 -41.911 -85.690 1.00 55.47 83 ALA A CA 1
ATOM 634 C C . ALA A 1 83 ? 28.882 -41.066 -86.973 1.00 55.47 83 ALA A C 1
ATOM 636 O O . ALA A 1 83 ? 27.851 -40.620 -87.469 1.00 55.47 83 ALA A O 1
ATOM 637 N N . TYR A 1 84 ? 30.096 -40.812 -87.461 1.00 44.97 84 TYR A N 1
ATOM 638 C CA . TYR A 1 84 ? 30.418 -40.457 -88.846 1.00 44.97 84 TYR A CA 1
ATOM 639 C C . TYR A 1 84 ? 31.826 -40.957 -89.166 1.00 44.97 84 TYR A C 1
ATOM 641 O O . TYR A 1 84 ? 32.684 -40.880 -88.256 1.00 44.97 84 TYR A O 1
#

Organism: NCBI:txid2562439

pLDDT: mean 76.27, std 18.74, range [44.97, 96.69]

Secondary structure (DSSP, 8-state):
-PPP--SS-S--S-HHHHHHTSGGGPPPPP--SSSTT---SS-SS-------------HHHHHHHHHHHHHHHHHHHHTTTT--